Protein AF-K8P147-F1 (afdb_monomer_lite)

Sequence (89 aa):
MEDVAGVEVEPVTSGSTITINVFDEGKKSVSTKGFTGAALIAIGAGRKTVTLAPSGENALKGEANPDCGGATITLTTAEGKSGQAKFKK

Secondary structure (DSSP, 8-state):
-EESSSSEEEEEEETTEEEEEEE-TT--B---TT-EEEEEEEETTEEEEEEEEEETTTEEEEE--TT--EEEEEEE-TTS-EEEEEEE-

Radius of gyration: 11.99 Å; chains: 1; bounding box: 34×21×28 Å

Structure (mmCIF, N/CA/C/O backbone):
data_AF-K8P147-F1
#
_entry.id   AF-K8P147-F1
#
loop_
_atom_site.group_PDB
_atom_site.id
_atom_site.type_symbol
_atom_site.label_atom_id
_atom_site.label_alt_id
_atom_site.label_comp_id
_atom_site.label_asym_id
_atom_site.label_entity_id
_atom_site.label_seq_id
_atom_site.pdbx_PDB_ins_code
_atom_site.Cartn_x
_atom_site.Cartn_y
_atom_site.Cartn_z
_atom_site.occupancy
_atom_site.B_iso_or_equiv
_atom_site.auth_seq_id
_atom_site.auth_comp_id
_atom_site.auth_asym_id
_atom_site.auth_atom_id
_atom_site.pdbx_PDB_model_num
ATOM 1 N N . MET A 1 1 ? -0.627 -9.611 4.364 1.00 90.44 1 MET A N 1
ATOM 2 C CA . MET A 1 1 ? -1.120 -8.320 4.870 1.00 90.44 1 MET A CA 1
ATOM 3 C C . MET A 1 1 ? -0.192 -7.909 5.986 1.00 90.44 1 MET A C 1
ATOM 5 O O . MET A 1 1 ? 0.336 -8.797 6.646 1.00 90.44 1 MET A O 1
ATOM 9 N N . GLU A 1 2 ? 0.077 -6.618 6.094 1.00 95.56 2 GLU A N 1
ATOM 10 C CA . GLU A 1 2 ? 0.879 -6.055 7.178 1.00 95.56 2 GLU A CA 1
ATOM 11 C C . GLU A 1 2 ? 0.102 -4.895 7.792 1.00 95.56 2 GLU A C 1
ATOM 13 O O . GLU A 1 2 ? -0.533 -4.131 7.054 1.00 95.56 2 GLU A O 1
ATOM 18 N N . ASP A 1 3 ? 0.203 -4.733 9.109 1.00 96.75 3 ASP A N 1
ATOM 19 C CA . ASP A 1 3 ? -0.348 -3.567 9.789 1.00 96.75 3 ASP A CA 1
ATOM 20 C C . ASP A 1 3 ? 0.391 -2.294 9.358 1.00 96.75 3 ASP A C 1
ATOM 22 O O . ASP A 1 3 ? 1.626 -2.209 9.369 1.00 96.75 3 ASP A O 1
ATOM 26 N N . VAL A 1 4 ? -0.385 -1.280 8.985 1.00 96.44 4 VAL A N 1
ATOM 27 C CA . VAL A 1 4 ? 0.103 0.058 8.677 1.00 96.44 4 VAL A CA 1
ATOM 28 C C . VAL A 1 4 ? -0.833 1.072 9.313 1.00 96.44 4 VAL A C 1
ATOM 30 O O . VAL A 1 4 ? -1.858 1.428 8.743 1.00 96.44 4 VAL A O 1
ATOM 33 N N . ALA A 1 5 ? -0.434 1.605 10.467 1.00 95.00 5 ALA A N 1
ATOM 34 C CA . ALA A 1 5 ? -1.193 2.622 11.199 1.00 95.00 5 ALA A CA 1
ATOM 35 C C . ALA A 1 5 ? -2.531 2.123 11.787 1.00 95.00 5 ALA A C 1
ATOM 37 O O . ALA A 1 5 ? -3.468 2.917 11.918 1.00 95.00 5 ALA A O 1
ATOM 38 N N . GLY A 1 6 ? -2.612 0.843 12.171 1.00 94.50 6 GLY A N 1
ATOM 39 C CA . GLY A 1 6 ? -3.820 0.241 12.746 1.00 94.50 6 GLY A CA 1
ATOM 40 C C . GLY A 1 6 ? -4.834 -0.245 11.707 1.00 94.50 6 GLY A C 1
ATOM 41 O O . GLY A 1 6 ? -6.006 -0.414 12.037 1.00 94.50 6 GLY A O 1
ATOM 42 N N . VAL A 1 7 ? -4.410 -0.406 10.451 1.00 96.56 7 VAL A N 1
ATOM 43 C CA . VAL A 1 7 ? -5.181 -1.049 9.381 1.00 96.56 7 VAL A CA 1
ATOM 44 C C . VAL A 1 7 ? -4.304 -2.070 8.668 1.00 96.56 7 VAL A C 1
ATOM 46 O O . VAL A 1 7 ? -3.104 -1.864 8.490 1.00 96.56 7 VAL A O 1
ATOM 49 N N . GLU A 1 8 ? -4.915 -3.150 8.204 1.00 97.44 8 GLU A N 1
ATOM 50 C CA . GLU A 1 8 ? -4.246 -4.208 7.457 1.00 97.44 8 GLU A CA 1
ATOM 51 C C . GLU A 1 8 ? -4.126 -3.818 5.983 1.00 97.44 8 GLU A C 1
ATOM 53 O O . GLU A 1 8 ? -5.117 -3.505 5.315 1.00 97.44 8 GLU A O 1
ATOM 58 N N . VAL A 1 9 ? -2.903 -3.850 5.454 1.00 96.88 9 VAL A N 1
ATOM 59 C CA . VAL A 1 9 ? -2.615 -3.468 4.070 1.00 96.88 9 VAL A CA 1
ATOM 60 C C . VAL A 1 9 ? -2.151 -4.667 3.252 1.00 96.88 9 VAL A C 1
ATOM 62 O O . VAL A 1 9 ? -1.237 -5.407 3.628 1.00 96.88 9 VAL A O 1
ATOM 65 N N . GLU A 1 10 ? -2.755 -4.831 2.078 1.00 95.00 10 GLU A N 1
ATOM 66 C CA . GLU A 1 10 ? -2.353 -5.803 1.066 1.00 95.00 10 GLU A CA 1
ATOM 67 C C . GLU A 1 10 ? -1.902 -5.093 -0.217 1.00 95.00 10 GLU A C 1
ATOM 69 O O . GLU A 1 10 ? -2.730 -4.497 -0.909 1.00 95.00 10 GLU A O 1
ATOM 74 N N . PRO A 1 11 ? -0.612 -5.152 -0.585 1.00 92.25 11 PRO A N 1
ATOM 75 C CA . PRO A 1 11 ? -0.165 -4.663 -1.875 1.00 92.25 11 PRO A CA 1
ATOM 76 C C . PRO A 1 11 ? -0.414 -5.698 -2.974 1.00 92.25 11 PRO A C 1
ATOM 78 O O . PRO A 1 11 ? -0.035 -6.862 -2.873 1.00 92.25 11 PRO A O 1
ATOM 81 N N . VAL A 1 12 ? -0.959 -5.226 -4.086 1.00 90.50 12 VAL A N 1
ATOM 82 C CA . VAL A 1 12 ? -1.099 -5.947 -5.345 1.00 90.50 12 VAL A CA 1
ATOM 83 C C . VAL A 1 12 ? -0.297 -5.195 -6.397 1.00 90.50 12 VAL A C 1
ATOM 85 O O . VAL A 1 12 ? -0.514 -4.007 -6.643 1.00 90.50 12 VAL A O 1
ATOM 88 N N . THR A 1 13 ? 0.644 -5.888 -7.032 1.00 86.44 13 THR A N 1
ATOM 89 C CA . THR A 1 13 ? 1.385 -5.348 -8.176 1.00 86.44 13 THR A CA 1
ATOM 90 C C . THR A 1 13 ? 0.821 -5.941 -9.459 1.00 86.44 13 THR A C 1
ATOM 92 O O . THR A 1 13 ? 0.610 -7.148 -9.553 1.00 86.44 13 THR A O 1
ATOM 95 N N . SER A 1 14 ? 0.525 -5.090 -10.438 1.00 84.56 14 SER A N 1
ATOM 96 C CA . SER A 1 14 ? 0.025 -5.518 -11.745 1.00 84.56 14 SER A CA 1
ATOM 97 C C . SER A 1 14 ? 0.542 -4.581 -12.827 1.00 84.56 14 SER A C 1
ATOM 99 O O . SER A 1 14 ? 0.286 -3.372 -12.789 1.00 84.56 14 SER A O 1
ATOM 101 N N . GLY A 1 15 ? 1.307 -5.137 -13.770 1.00 83.50 15 GLY A N 1
ATOM 102 C CA . GLY A 1 15 ? 1.998 -4.369 -14.803 1.00 83.50 15 GLY A CA 1
ATOM 103 C C . GLY A 1 15 ? 2.818 -3.228 -14.199 1.00 83.50 15 GLY A C 1
ATOM 104 O O . GLY A 1 15 ? 3.636 -3.438 -13.309 1.00 83.50 15 GLY A O 1
ATOM 105 N N . SER A 1 16 ? 2.560 -2.006 -14.655 1.00 87.69 16 SER A N 1
ATOM 106 C CA . SER A 1 16 ? 3.199 -0.774 -14.184 1.00 87.69 16 SER A CA 1
ATOM 107 C C . SER A 1 16 ? 2.421 -0.085 -13.057 1.00 87.69 16 SER A C 1
ATOM 109 O O . SER A 1 16 ? 2.363 1.144 -12.989 1.00 87.69 16 SER A O 1
ATOM 111 N N . THR A 1 17 ? 1.743 -0.840 -12.192 1.00 90.88 17 THR A N 1
ATOM 112 C CA . THR A 1 17 ? 0.958 -0.261 -11.096 1.00 90.88 17 THR A CA 1
ATOM 113 C C . THR A 1 17 ? 1.141 -1.027 -9.800 1.00 90.88 17 THR A C 1
ATOM 115 O O . THR A 1 17 ? 1.246 -2.256 -9.789 1.00 90.88 17 THR A O 1
ATOM 118 N N . ILE A 1 18 ? 1.150 -0.278 -8.702 1.00 92.06 18 ILE A N 1
ATOM 119 C CA . ILE A 1 18 ? 0.987 -0.810 -7.356 1.00 92.06 18 ILE A CA 1
ATOM 120 C C . ILE A 1 18 ? -0.349 -0.316 -6.817 1.00 92.06 18 ILE A C 1
AT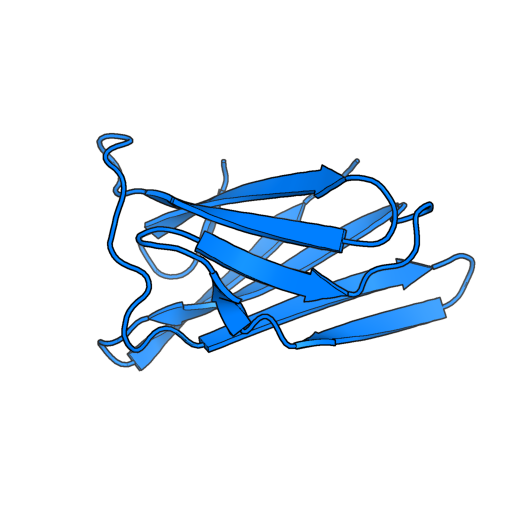OM 122 O O . ILE A 1 18 ? -0.663 0.873 -6.886 1.00 92.06 18 ILE A O 1
ATOM 126 N N . THR A 1 19 ? -1.146 -1.245 -6.317 1.00 94.50 19 THR A N 1
ATOM 127 C CA . THR A 1 19 ? -2.404 -0.971 -5.626 1.00 94.50 19 THR A CA 1
ATOM 128 C C . THR A 1 19 ? -2.263 -1.505 -4.214 1.00 94.50 19 THR A C 1
ATOM 130 O O . THR A 1 19 ? -1.756 -2.605 -4.039 1.00 94.50 19 THR A O 1
ATOM 133 N N . ILE A 1 20 ? -2.674 -0.746 -3.211 1.00 95.62 20 ILE A N 1
ATOM 134 C CA . ILE A 1 20 ? -2.801 -1.235 -1.844 1.00 95.62 20 ILE A CA 1
ATOM 135 C C . ILE A 1 20 ? -4.279 -1.314 -1.499 1.00 95.62 20 ILE A C 1
ATOM 137 O O . ILE A 1 20 ? -4.985 -0.316 -1.617 1.00 95.62 20 ILE A O 1
ATOM 141 N N . ASN A 1 21 ? -4.736 -2.495 -1.103 1.00 97.38 21 ASN A N 1
ATOM 142 C CA . ASN A 1 21 ? -6.062 -2.706 -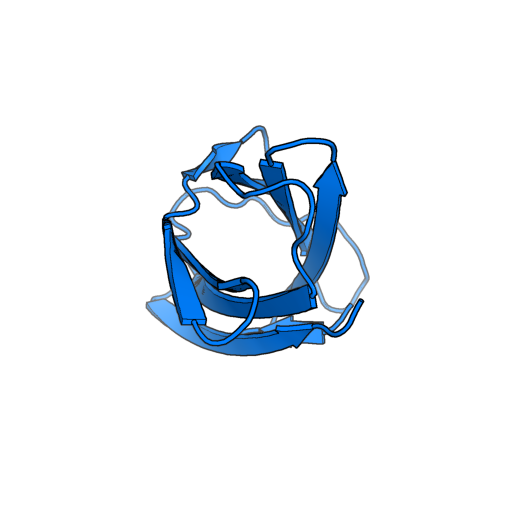0.542 1.00 97.38 21 ASN A CA 1
ATOM 143 C C . ASN A 1 21 ? -5.969 -2.566 0.978 1.00 97.38 21 ASN A C 1
ATOM 145 O O . ASN A 1 21 ? -4.999 -3.032 1.582 1.00 97.38 21 ASN A O 1
ATOM 149 N N . VAL A 1 22 ? -6.966 -1.927 1.582 1.00 97.62 22 VAL A N 1
ATOM 150 C CA . VAL A 1 22 ? -6.995 -1.623 3.014 1.00 97.62 22 VAL A CA 1
ATOM 151 C C . VAL A 1 22 ? -8.154 -2.350 3.685 1.00 97.62 22 VAL A C 1
ATOM 153 O O . VAL A 1 22 ? -9.286 -2.354 3.180 1.00 97.62 22 VAL A O 1
ATOM 156 N N . PHE A 1 23 ? -7.854 -2.955 4.830 1.00 97.75 23 PHE A N 1
ATOM 157 C CA . PHE A 1 23 ? -8.775 -3.737 5.640 1.00 97.75 23 PHE A CA 1
ATOM 158 C C . PHE A 1 23 ? -8.641 -3.393 7.130 1.00 97.75 23 PHE A C 1
ATOM 160 O O . PHE A 1 23 ? -7.636 -2.833 7.562 1.00 97.75 23 PHE A O 1
ATOM 167 N N . ASP A 1 24 ? -9.653 -3.731 7.924 1.00 95.50 24 ASP A N 1
ATOM 168 C CA . ASP A 1 24 ? -9.548 -3.756 9.385 1.00 95.50 24 ASP A CA 1
ATOM 169 C C . ASP A 1 24 ? -8.888 -5.063 9.876 1.00 95.50 24 ASP A C 1
ATOM 171 O O . ASP A 1 24 ? -8.634 -5.983 9.095 1.00 95.50 24 ASP A O 1
ATOM 175 N N . GLU A 1 25 ? -8.642 -5.178 11.186 1.00 91.94 25 GLU A N 1
ATOM 176 C CA . GLU A 1 25 ? -8.100 -6.398 11.818 1.00 91.94 25 GLU A CA 1
ATOM 177 C C . GLU A 1 25 ? -8.987 -7.641 11.578 1.00 91.94 25 GLU A C 1
ATOM 179 O O . GLU A 1 25 ? -8.521 -8.782 11.587 1.00 91.94 25 GLU A O 1
ATOM 184 N N . GLY A 1 26 ? -10.283 -7.428 11.325 1.00 94.44 26 GLY A N 1
ATOM 185 C CA . GLY A 1 26 ? -11.255 -8.454 10.955 1.00 94.44 26 GLY A CA 1
ATOM 186 C C . GLY A 1 26 ? -11.251 -8.813 9.466 1.00 94.44 26 GLY A C 1
ATOM 187 O O . GLY A 1 26 ? -12.113 -9.587 9.037 1.00 94.44 26 GLY A O 1
ATOM 188 N N . LYS A 1 27 ? -10.304 -8.278 8.682 1.00 94.25 27 LYS A N 1
ATOM 189 C CA . LYS A 1 27 ? -10.169 -8.438 7.224 1.00 94.25 27 LYS A CA 1
ATOM 190 C C . LYS A 1 27 ? -11.360 -7.900 6.428 1.00 94.25 27 LYS A C 1
ATOM 192 O O . LYS A 1 27 ? -11.605 -8.341 5.303 1.00 94.25 27 LYS A O 1
ATOM 197 N N . LYS A 1 28 ? -12.119 -6.957 6.985 1.00 96.56 28 LYS A N 1
ATOM 198 C CA . LYS A 1 28 ? -13.192 -6.262 6.263 1.00 96.56 28 LYS A CA 1
ATOM 199 C C . LYS A 1 28 ? -12.619 -5.052 5.552 1.00 96.56 28 LYS A C 1
ATOM 201 O O . LYS A 1 28 ? -11.794 -4.343 6.112 1.00 96.56 28 LYS A O 1
ATOM 206 N N . SER A 1 29 ? -13.067 -4.805 4.326 1.00 96.75 29 SER A N 1
ATOM 207 C CA . SER A 1 29 ? -12.641 -3.640 3.553 1.00 96.75 29 SER A CA 1
ATOM 208 C C . SER A 1 29 ? -12.947 -2.337 4.294 1.00 96.75 29 SER A C 1
ATOM 210 O O . SER A 1 29 ? -14.058 -2.144 4.787 1.00 96.75 29 SER A O 1
ATOM 212 N N . VAL A 1 30 ? -11.966 -1.435 4.331 1.00 96.31 30 VAL A N 1
ATOM 213 C CA . VAL A 1 30 ? -12.092 -0.105 4.941 1.00 96.31 30 VAL A CA 1
ATOM 214 C C . VAL A 1 30 ? -12.023 0.952 3.849 1.00 96.31 30 VAL A C 1
ATOM 216 O O . VAL A 1 30 ? -11.142 0.911 2.995 1.00 96.31 30 VAL A O 1
ATOM 219 N N . SER A 1 31 ? -12.940 1.921 3.889 1.00 96.50 31 SER A N 1
ATOM 220 C CA . SER A 1 31 ? -12.930 3.043 2.950 1.00 96.50 31 SER A CA 1
ATOM 221 C C . SER A 1 31 ? -11.624 3.835 3.060 1.00 96.50 31 SER A C 1
ATOM 223 O O . SER A 1 31 ? -11.286 4.327 4.136 1.00 96.50 31 SER A O 1
ATOM 225 N N . THR A 1 32 ? -10.949 4.067 1.935 1.00 96.81 32 THR A N 1
ATOM 226 C CA . THR A 1 32 ? -9.708 4.861 1.862 1.00 96.81 32 THR A CA 1
ATOM 227 C C . THR A 1 32 ? -9.964 6.360 1.685 1.00 96.81 32 THR A C 1
ATOM 229 O O . THR A 1 32 ? -9.041 7.146 1.458 1.00 96.81 32 THR A O 1
ATOM 232 N N . LYS A 1 33 ? -11.218 6.812 1.809 1.00 95.50 33 LYS A N 1
ATOM 233 C CA . LYS A 1 33 ? -11.555 8.239 1.793 1.00 95.50 33 LYS A CA 1
ATOM 234 C C . LYS A 1 33 ? -10.813 8.984 2.909 1.00 95.50 33 LYS A C 1
ATOM 236 O O . LYS A 1 33 ? -10.936 8.648 4.080 1.00 95.50 33 LYS A O 1
ATOM 241 N N . GLY A 1 34 ? -10.081 10.034 2.536 1.00 95.31 34 GLY A N 1
ATOM 242 C CA . GLY A 1 34 ? -9.272 10.828 3.467 1.00 95.31 34 GLY A CA 1
ATOM 243 C C . GLY A 1 34 ? -7.918 10.204 3.812 1.00 95.31 34 GLY A C 1
ATOM 244 O O . GLY A 1 34 ? -7.160 10.805 4.566 1.00 95.31 34 GLY A O 1
ATOM 245 N N . PHE A 1 35 ? -7.593 9.034 3.255 1.00 97.25 35 PHE A N 1
ATOM 246 C CA . PHE A 1 35 ? -6.278 8.432 3.413 1.00 97.25 35 PHE A CA 1
ATOM 247 C C . PHE A 1 35 ? -5.307 9.059 2.414 1.00 97.25 35 PHE A C 1
ATOM 249 O O . PHE A 1 35 ? -5.682 9.460 1.308 1.00 97.25 35 PHE A O 1
ATOM 256 N N . THR A 1 36 ? -4.035 9.090 2.788 1.00 96.69 36 THR A N 1
ATOM 257 C CA . THR A 1 36 ? -2.931 9.405 1.876 1.00 96.69 36 THR A CA 1
ATOM 258 C C . THR A 1 36 ? -1.879 8.317 1.986 1.00 96.69 36 THR A C 1
ATOM 260 O O . THR A 1 36 ? -1.702 7.728 3.053 1.00 96.69 36 THR A O 1
ATOM 263 N N . GLY A 1 37 ? -1.185 8.022 0.889 1.00 96.62 37 GLY A N 1
ATOM 264 C CA . GLY A 1 37 ? -0.176 6.973 0.893 1.00 96.62 37 GLY A CA 1
ATOM 265 C C . GLY A 1 37 ? 0.935 7.201 -0.116 1.00 96.62 37 GLY A C 1
ATOM 266 O O . GLY A 1 37 ? 0.774 7.912 -1.111 1.00 96.62 37 GLY A O 1
ATOM 267 N N . ALA A 1 38 ? 2.072 6.569 0.143 1.00 97.06 38 ALA A N 1
ATOM 268 C CA . ALA A 1 38 ? 3.206 6.527 -0.764 1.00 97.06 38 ALA A CA 1
ATOM 269 C C . ALA A 1 38 ? 3.867 5.147 -0.722 1.00 97.06 38 ALA A C 1
ATOM 271 O O . ALA A 1 38 ? 3.933 4.507 0.326 1.00 97.06 38 ALA A O 1
ATOM 272 N N . ALA A 1 39 ? 4.390 4.704 -1.862 1.00 94.62 39 ALA A N 1
ATOM 273 C CA . ALA A 1 39 ? 5.199 3.503 -1.986 1.00 94.62 39 ALA A CA 1
ATOM 274 C C . ALA A 1 39 ? 6.639 3.885 -2.341 1.00 94.62 39 ALA A C 1
ATOM 276 O O . ALA A 1 39 ? 6.892 4.480 -3.388 1.00 94.62 39 ALA A O 1
ATOM 277 N N . LEU A 1 40 ? 7.598 3.518 -1.496 1.00 94.12 40 LEU A N 1
ATOM 278 C CA . LEU A 1 40 ? 9.019 3.558 -1.823 1.00 94.12 40 LEU A CA 1
ATOM 279 C C . LEU A 1 40 ? 9.417 2.222 -2.451 1.00 94.12 40 LEU A C 1
ATOM 281 O O . LEU A 1 40 ? 9.588 1.219 -1.757 1.00 94.12 40 LEU A O 1
ATOM 285 N N . ILE A 1 41 ? 9.560 2.217 -3.769 1.00 90.19 41 ILE A N 1
ATOM 286 C CA . ILE A 1 41 ? 9.795 1.024 -4.580 1.00 90.19 41 ILE A CA 1
ATOM 287 C C . ILE A 1 41 ? 11.290 0.876 -4.848 1.00 90.19 41 ILE A C 1
ATOM 289 O O . ILE A 1 41 ? 11.935 1.827 -5.298 1.00 90.19 41 ILE A O 1
ATOM 293 N N . ALA A 1 42 ? 11.845 -0.312 -4.608 1.00 86.00 42 ALA A N 1
ATOM 294 C CA . ALA A 1 42 ? 13.209 -0.637 -5.025 1.00 86.00 42 ALA A CA 1
ATOM 295 C C . ALA A 1 42 ? 13.247 -0.947 -6.533 1.00 86.00 42 ALA A C 1
ATOM 297 O O . ALA A 1 42 ? 12.485 -1.793 -7.005 1.00 86.00 42 ALA A O 1
ATOM 298 N N . ILE A 1 43 ? 14.128 -0.269 -7.277 1.00 82.25 43 ILE A N 1
ATOM 299 C CA . ILE A 1 43 ? 14.293 -0.427 -8.731 1.00 82.25 43 ILE A CA 1
ATOM 300 C C . ILE A 1 43 ? 15.789 -0.542 -9.040 1.00 82.25 43 ILE A C 1
ATOM 302 O O . ILE A 1 43 ? 16.519 0.451 -8.992 1.00 82.25 43 ILE A O 1
ATOM 306 N N . GLY A 1 44 ? 16.255 -1.754 -9.350 1.00 78.81 44 GLY A N 1
ATOM 307 C CA . GLY A 1 44 ? 17.683 -2.033 -9.529 1.00 78.81 44 GLY A CA 1
ATOM 308 C C . GLY A 1 44 ? 18.492 -1.631 -8.290 1.00 78.81 44 GLY A C 1
ATOM 309 O O . GLY A 1 44 ? 18.181 -2.052 -7.179 1.00 78.81 44 GLY A O 1
ATOM 310 N N . ALA A 1 45 ? 19.508 -0.782 -8.474 1.00 80.31 45 ALA A N 1
ATOM 311 C CA . ALA A 1 45 ? 20.304 -0.218 -7.377 1.00 80.31 45 ALA A CA 1
ATOM 312 C C . ALA A 1 45 ? 19.656 1.009 -6.695 1.00 80.31 45 ALA A C 1
ATOM 314 O O . ALA A 1 45 ? 20.171 1.500 -5.691 1.00 80.31 45 ALA A O 1
ATOM 315 N N . GLY A 1 46 ? 18.551 1.530 -7.239 1.00 84.44 46 GLY A N 1
ATOM 316 C CA . GLY A 1 46 ? 17.897 2.754 -6.782 1.00 84.44 46 GLY A CA 1
ATOM 317 C C . GLY A 1 46 ? 16.572 2.523 -6.055 1.00 84.44 46 GLY A C 1
ATOM 318 O O . GLY A 1 46 ? 16.091 1.399 -5.887 1.00 84.44 46 GLY A O 1
ATOM 319 N N . ARG A 1 47 ? 15.953 3.630 -5.633 1.00 88.44 47 ARG A N 1
ATOM 320 C CA . ARG A 1 47 ? 14.585 3.654 -5.103 1.00 88.44 47 ARG A CA 1
ATOM 321 C C . ARG A 1 47 ? 13.799 4.794 -5.735 1.00 88.44 47 ARG A C 1
ATOM 323 O O . ARG A 1 47 ? 14.355 5.864 -5.969 1.00 88.44 47 ARG A O 1
ATOM 330 N N . LYS A 1 48 ? 12.510 4.572 -5.975 1.00 90.06 48 LYS A N 1
ATOM 331 C CA . LYS A 1 48 ? 11.574 5.587 -6.468 1.00 90.06 48 LYS A CA 1
ATOM 332 C C . LYS A 1 48 ? 10.390 5.680 -5.518 1.00 90.06 48 LYS A C 1
ATOM 334 O O . LYS A 1 48 ? 9.796 4.660 -5.179 1.00 90.06 48 LYS A O 1
ATOM 339 N N . THR A 1 49 ? 10.038 6.898 -5.124 1.00 94.00 49 THR A N 1
ATOM 340 C CA . THR A 1 49 ? 8.792 7.161 -4.401 1.00 94.00 49 THR A CA 1
ATOM 341 C C . THR A 1 49 ? 7.655 7.324 -5.399 1.00 94.00 49 THR A C 1
ATOM 343 O O . THR A 1 49 ? 7.774 8.064 -6.376 1.00 94.00 49 THR A O 1
ATOM 346 N N . VAL A 1 50 ? 6.555 6.632 -5.141 1.00 93.81 50 VAL A N 1
ATOM 347 C CA . VAL A 1 50 ? 5.312 6.693 -5.902 1.00 93.81 50 VAL A CA 1
ATOM 348 C C . VAL A 1 50 ? 4.218 7.165 -4.961 1.00 93.81 50 VAL A C 1
ATOM 350 O O . VAL A 1 50 ? 3.965 6.529 -3.942 1.00 93.81 50 VAL A O 1
ATOM 353 N N . THR A 1 51 ? 3.563 8.271 -5.295 1.00 96.62 51 THR A N 1
ATOM 354 C CA . THR A 1 51 ? 2.365 8.708 -4.576 1.00 96.62 51 THR A CA 1
ATOM 355 C C . THR A 1 51 ? 1.203 7.783 -4.918 1.00 96.62 51 THR A C 1
ATOM 357 O O . THR A 1 51 ? 0.998 7.445 -6.084 1.00 96.62 51 THR A O 1
ATOM 360 N N . LEU A 1 52 ? 0.448 7.370 -3.902 1.00 96.56 52 LEU A N 1
ATOM 361 C CA . LEU A 1 52 ? -0.738 6.537 -4.054 1.00 96.56 52 LEU A CA 1
ATOM 362 C C . LEU A 1 52 ? -1.978 7.419 -3.902 1.00 96.56 52 LEU A C 1
ATOM 364 O O . LEU A 1 52 ? -2.126 8.129 -2.908 1.00 96.56 52 LEU A O 1
ATOM 368 N N . ALA A 1 53 ? -2.869 7.365 -4.885 1.00 94.31 53 ALA A N 1
ATOM 369 C CA . ALA A 1 53 ? -4.139 8.079 -4.877 1.00 94.31 53 ALA A CA 1
ATOM 370 C C . ALA A 1 53 ? -5.295 7.098 -4.636 1.00 94.31 53 ALA A C 1
ATOM 372 O O . ALA A 1 53 ? -5.210 5.960 -5.099 1.00 94.31 53 ALA A O 1
ATOM 373 N N . PRO A 1 54 ? -6.383 7.499 -3.956 1.00 93.69 54 PRO A N 1
ATOM 374 C CA . PRO A 1 54 ? -7.559 6.650 -3.796 1.00 93.69 54 PRO A CA 1
ATOM 375 C C . PRO A 1 54 ? -8.048 6.069 -5.129 1.00 93.69 54 PRO A C 1
ATOM 377 O O . PRO A 1 54 ? -8.113 6.766 -6.144 1.00 93.69 54 PRO A O 1
ATOM 380 N N . SER A 1 55 ? -8.383 4.783 -5.129 1.00 94.88 55 SER A N 1
ATOM 381 C CA . SER A 1 55 ? -8.872 4.063 -6.302 1.00 94.88 55 SER A CA 1
ATOM 382 C C . SER A 1 55 ? -9.974 3.106 -5.870 1.00 94.88 55 SER A C 1
ATOM 384 O O . SER A 1 55 ? -9.723 2.139 -5.162 1.00 94.88 55 SER A O 1
ATOM 386 N N . GLY A 1 56 ? -11.212 3.394 -6.269 1.00 93.81 56 GLY A N 1
ATOM 387 C CA . GLY A 1 56 ? -12.370 2.673 -5.743 1.00 93.81 56 GLY A CA 1
ATOM 388 C C . GLY A 1 56 ? -12.635 3.003 -4.272 1.00 93.81 56 GLY A C 1
ATOM 389 O O . GLY A 1 56 ? -12.346 4.108 -3.815 1.00 93.81 56 GLY A O 1
ATOM 390 N N . GLU A 1 57 ? -13.230 2.054 -3.553 1.00 94.62 57 GLU A N 1
ATOM 391 C CA . GLU A 1 57 ? -13.691 2.261 -2.178 1.00 94.62 57 GLU A CA 1
ATOM 392 C C . GLU A 1 57 ? -12.592 2.016 -1.140 1.00 94.62 57 GLU A C 1
ATOM 394 O O . GLU A 1 57 ? -12.400 2.846 -0.257 1.00 94.62 57 GLU A O 1
ATOM 399 N N . ASN A 1 58 ? -11.854 0.907 -1.255 1.00 97.69 58 ASN A N 1
ATOM 400 C CA . ASN A 1 58 ? -10.928 0.439 -0.221 1.00 97.69 58 ASN A CA 1
ATOM 401 C C . ASN A 1 58 ? -9.463 0.359 -0.670 1.00 97.69 58 ASN A C 1
ATOM 403 O O . ASN A 1 58 ? -8.673 -0.346 -0.042 1.00 97.69 58 ASN A O 1
ATOM 407 N N . ALA A 1 59 ? -9.090 1.046 -1.751 1.00 97.50 59 ALA A N 1
ATOM 408 C CA . ALA A 1 59 ? -7.730 0.977 -2.266 1.00 97.50 59 ALA A CA 1
ATOM 409 C C . ALA A 1 59 ? -7.093 2.343 -2.528 1.00 97.50 59 ALA A C 1
ATOM 411 O O . ALA A 1 59 ? -7.774 3.356 -2.715 1.00 97.50 59 ALA A O 1
ATOM 412 N N . LEU A 1 60 ? -5.758 2.358 -2.540 1.00 97.75 60 LEU A N 1
ATOM 413 C CA . LEU A 1 60 ? -4.951 3.432 -3.113 1.00 97.75 60 LEU A CA 1
ATOM 414 C C . LEU A 1 60 ? -4.040 2.855 -4.197 1.00 97.75 60 LEU A C 1
ATOM 416 O O . LEU A 1 60 ? -3.476 1.777 -4.035 1.00 97.75 60 LEU A O 1
ATOM 420 N N . LYS A 1 61 ? -3.872 3.571 -5.303 1.00 96.00 61 LYS A N 1
ATOM 421 C CA . LYS A 1 61 ? -3.132 3.126 -6.481 1.00 96.00 61 LYS A CA 1
ATOM 422 C C . LYS A 1 61 ? -2.119 4.173 -6.916 1.00 96.00 61 LYS A C 1
ATOM 424 O O . LYS A 1 61 ? -2.398 5.369 -6.881 1.00 96.00 61 LYS A O 1
ATOM 429 N N . GLY A 1 62 ? -0.961 3.714 -7.368 1.00 94.75 62 GLY A N 1
ATOM 430 C CA . GLY A 1 62 ? 0.055 4.552 -7.991 1.00 94.75 62 GLY A CA 1
ATOM 431 C C . GLY A 1 62 ? 0.761 3.843 -9.139 1.00 94.75 62 GLY A C 1
ATOM 432 O O . GLY A 1 62 ? 0.745 2.614 -9.255 1.00 94.75 62 GLY A O 1
ATOM 433 N N . GLU A 1 63 ? 1.381 4.639 -10.003 1.00 92.12 63 GLU A N 1
ATOM 434 C CA . GLU A 1 63 ? 2.170 4.141 -11.126 1.00 92.12 63 GLU A CA 1
ATOM 435 C C . GLU A 1 63 ? 3.537 3.644 -10.655 1.00 92.12 63 GLU A C 1
ATOM 437 O O . GLU A 1 63 ? 4.321 4.373 -10.047 1.00 92.12 63 GLU A O 1
ATOM 442 N N . ALA A 1 64 ? 3.837 2.394 -10.972 1.00 85.38 64 ALA A N 1
ATOM 443 C CA . ALA A 1 64 ? 5.043 1.686 -10.582 1.00 85.38 64 ALA A CA 1
ATOM 444 C C . ALA A 1 64 ? 5.769 1.124 -11.814 1.00 85.38 64 ALA A C 1
ATOM 446 O O . ALA A 1 64 ? 5.248 1.131 -12.924 1.00 85.38 64 ALA A O 1
ATOM 447 N N . ASN A 1 65 ? 6.989 0.627 -11.630 1.00 77.31 65 ASN A N 1
ATOM 448 C CA . ASN A 1 65 ? 7.701 -0.093 -12.690 1.00 77.31 65 ASN A CA 1
ATOM 449 C C . ASN A 1 65 ? 7.374 -1.600 -12.587 1.00 77.31 65 ASN A C 1
ATOM 451 O O . ASN A 1 65 ? 7.223 -2.076 -11.465 1.00 77.31 65 ASN A O 1
ATOM 455 N N . PRO A 1 66 ? 7.298 -2.383 -13.680 1.00 61.03 66 PRO A N 1
ATOM 456 C CA . PRO A 1 66 ? 6.926 -3.801 -13.602 1.00 61.03 66 PRO A CA 1
ATOM 457 C C . PRO A 1 66 ? 7.919 -4.675 -12.810 1.00 61.03 66 PRO A C 1
ATOM 459 O O . PRO A 1 66 ? 7.537 -5.717 -12.280 1.00 61.03 66 PRO A O 1
ATOM 462 N N . ASP A 1 67 ? 9.156 -4.207 -12.619 1.00 68.00 67 ASP A N 1
ATOM 463 C CA . ASP A 1 67 ? 10.201 -4.873 -11.828 1.00 68.00 67 ASP A CA 1
ATOM 464 C C . ASP A 1 67 ? 10.315 -4.361 -10.380 1.00 68.00 67 ASP A C 1
ATOM 466 O O . ASP A 1 67 ? 11.411 -4.15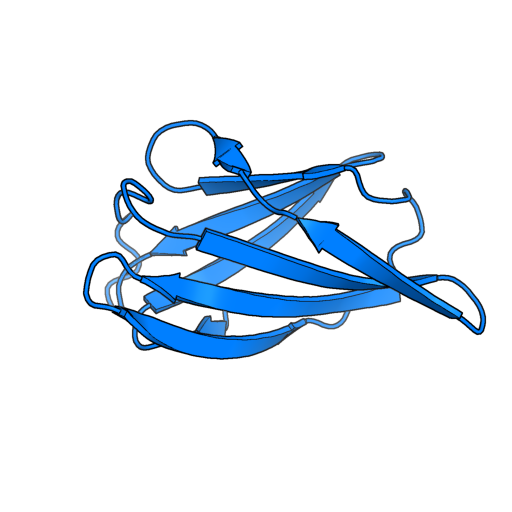9 -9.854 1.00 68.00 67 ASP A O 1
ATOM 470 N N . CYS A 1 68 ? 9.190 -4.140 -9.695 1.00 67.56 68 CYS A N 1
ATOM 471 C CA . CYS A 1 68 ? 9.221 -3.817 -8.264 1.00 67.56 68 CYS A CA 1
ATOM 472 C C . CYS A 1 68 ? 9.830 -4.987 -7.468 1.00 67.56 68 CYS A C 1
ATOM 474 O O . CYS A 1 68 ? 9.184 -6.020 -7.299 1.00 67.56 68 CYS A O 1
ATOM 476 N N . GLY A 1 69 ? 11.044 -4.826 -6.930 1.00 70.00 69 GLY A N 1
ATOM 477 C CA . GLY A 1 69 ? 11.717 -5.824 -6.075 1.00 70.00 69 GLY A CA 1
ATOM 478 C C . GLY A 1 69 ? 11.199 -5.882 -4.628 1.00 70.00 69 GLY A C 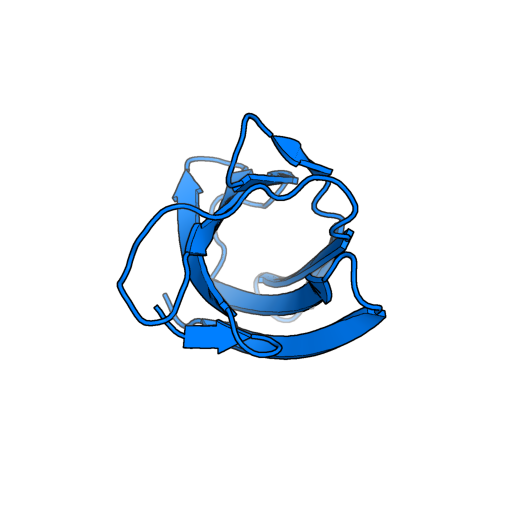1
ATOM 479 O O . GLY A 1 69 ? 11.851 -6.450 -3.753 1.00 70.00 69 GLY A O 1
ATOM 480 N N . GLY A 1 70 ? 10.062 -5.240 -4.359 1.00 84.50 70 GLY A N 1
ATOM 481 C CA . GLY A 1 70 ? 9.528 -4.944 -3.032 1.00 84.50 70 GLY A CA 1
ATOM 482 C C . GLY A 1 70 ? 9.273 -3.445 -2.853 1.00 84.50 70 GLY A C 1
ATOM 483 O O . GLY A 1 70 ? 9.840 -2.607 -3.566 1.00 84.50 70 GLY A O 1
ATOM 484 N N . ALA A 1 71 ? 8.412 -3.104 -1.899 1.00 90.88 71 ALA A N 1
ATOM 485 C CA . ALA A 1 71 ? 8.023 -1.730 -1.611 1.00 90.88 71 ALA A CA 1
ATOM 486 C C . ALA A 1 71 ? 7.897 -1.504 -0.103 1.00 90.88 71 ALA A C 1
ATOM 488 O O . ALA A 1 71 ? 7.372 -2.350 0.616 1.00 90.88 71 ALA A O 1
ATOM 489 N N . THR A 1 72 ? 8.342 -0.348 0.378 1.00 95.06 72 THR A N 1
ATOM 490 C CA . THR A 1 72 ? 7.905 0.155 1.684 1.00 95.06 72 THR A CA 1
ATOM 491 C C . THR A 1 72 ? 6.696 1.046 1.455 1.00 95.06 72 THR A C 1
ATOM 493 O O . THR A 1 72 ? 6.805 2.037 0.737 1.00 95.06 72 THR A O 1
ATOM 496 N N . ILE A 1 73 ? 5.555 0.691 2.034 1.00 95.75 73 ILE A N 1
ATOM 497 C CA . ILE A 1 73 ? 4.342 1.505 1.979 1.00 95.75 73 ILE A CA 1
ATOM 498 C C . ILE A 1 73 ? 4.294 2.363 3.231 1.00 95.75 73 ILE A C 1
ATOM 500 O O . ILE A 1 73 ? 4.446 1.843 4.332 1.00 95.75 73 ILE A O 1
ATOM 504 N N . THR A 1 74 ? 4.057 3.655 3.052 1.00 97.56 74 THR A N 1
ATOM 505 C CA . THR A 1 74 ? 3.702 4.593 4.115 1.00 97.56 74 THR A CA 1
ATOM 506 C C . THR A 1 74 ? 2.251 4.999 3.914 1.00 97.56 74 THR A C 1
ATOM 508 O O . THR A 1 74 ? 1.854 5.321 2.791 1.00 97.56 74 THR A O 1
ATOM 511 N N . LEU A 1 75 ? 1.467 4.991 4.987 1.00 97.56 75 LEU A N 1
ATOM 512 C CA . LEU A 1 75 ? 0.053 5.347 4.966 1.00 97.56 75 LEU A CA 1
ATOM 513 C C . LEU A 1 75 ? -0.248 6.312 6.107 1.00 97.56 75 LEU A C 1
ATOM 515 O O . LEU A 1 75 ? 0.247 6.126 7.218 1.00 97.56 75 LEU A O 1
ATOM 519 N N . THR A 1 76 ? -1.098 7.293 5.828 1.00 97.44 76 THR A N 1
ATOM 520 C CA . THR A 1 76 ? -1.757 8.120 6.835 1.00 97.44 76 THR A CA 1
ATOM 521 C C . THR A 1 76 ? -3.262 7.957 6.675 1.00 97.44 76 THR A C 1
ATOM 523 O O . THR A 1 76 ? -3.805 8.201 5.595 1.00 97.44 76 THR A O 1
ATOM 526 N N . THR A 1 77 ? -3.926 7.523 7.742 1.00 96.19 77 THR A N 1
ATOM 527 C CA . THR A 1 77 ? -5.383 7.339 7.803 1.00 96.19 77 THR A CA 1
ATOM 528 C C . THR A 1 77 ? -6.109 8.684 7.882 1.00 96.19 77 THR A C 1
ATOM 530 O O . THR A 1 77 ? -5.506 9.714 8.186 1.00 96.19 77 THR A O 1
ATOM 533 N N . ALA A 1 78 ? -7.427 8.674 7.675 1.00 95.06 78 ALA A N 1
ATOM 534 C CA . ALA A 1 78 ? -8.265 9.869 7.819 1.00 95.06 78 ALA A CA 1
ATOM 535 C C . ALA A 1 78 ? -8.217 10.487 9.233 1.00 95.06 78 ALA A C 1
ATOM 537 O O . ALA A 1 78 ? -8.408 11.689 9.389 1.00 95.06 78 ALA A O 1
ATOM 538 N N . GLU A 1 79 ? -7.924 9.678 10.256 1.00 94.56 79 GLU A N 1
ATOM 539 C CA . GLU A 1 79 ? -7.741 10.118 11.647 1.00 94.56 79 GLU A CA 1
ATOM 540 C C . GLU A 1 79 ? -6.359 10.752 11.897 1.00 94.56 79 GLU A C 1
ATOM 542 O O . GLU A 1 79 ? -6.058 11.169 13.014 1.00 94.56 79 GLU A O 1
ATOM 547 N N . GLY A 1 80 ? -5.489 10.800 10.884 1.00 96.06 80 GLY A N 1
ATOM 548 C CA . GLY A 1 80 ? -4.130 11.334 10.988 1.00 96.06 80 GLY A CA 1
ATOM 549 C C . GLY A 1 80 ? -3.104 10.352 11.562 1.00 96.06 80 GLY A C 1
ATOM 550 O O . GLY A 1 80 ? -1.930 10.706 11.681 1.00 96.06 80 GLY A O 1
ATOM 551 N N . LYS A 1 81 ? -3.495 9.110 11.887 1.00 97.19 81 LYS A N 1
ATOM 552 C CA . LYS A 1 81 ? -2.541 8.057 12.280 1.00 97.19 81 LYS A CA 1
ATOM 553 C C . LYS A 1 81 ? -1.685 7.685 11.080 1.00 97.19 81 LYS A C 1
ATOM 555 O O . LYS A 1 81 ? -2.237 7.443 10.009 1.00 97.19 81 LYS A O 1
ATOM 560 N N . SER A 1 82 ? -0.372 7.605 11.275 1.00 97.06 82 SER A N 1
ATOM 561 C CA . SER A 1 82 ? 0.576 7.235 10.226 1.00 97.06 82 SER A CA 1
ATOM 562 C C . SER A 1 82 ? 1.403 6.014 10.605 1.00 97.06 82 SER A C 1
ATOM 564 O O . SER A 1 82 ? 1.637 5.741 11.782 1.00 97.06 82 SER A O 1
ATOM 566 N N . GLY A 1 83 ? 1.822 5.266 9.591 1.00 97.75 83 GLY A N 1
ATOM 567 C CA . GLY A 1 83 ? 2.564 4.026 9.753 1.00 97.75 83 GLY A CA 1
ATOM 568 C C . GLY A 1 83 ? 3.254 3.628 8.460 1.00 97.75 83 GLY A C 1
ATOM 569 O O . GLY A 1 83 ? 3.019 4.212 7.398 1.00 97.75 83 GLY A O 1
ATOM 570 N N . GLN A 1 84 ? 4.128 2.630 8.551 1.00 97.81 84 GLN A N 1
ATOM 571 C CA . GLN A 1 84 ? 4.787 2.064 7.384 1.00 97.81 84 GLN A CA 1
ATOM 572 C C . GLN A 1 84 ? 5.049 0.572 7.551 1.00 97.81 84 GLN A C 1
ATOM 574 O O . GLN A 1 84 ? 5.404 0.128 8.641 1.00 97.81 84 GLN A O 1
ATOM 579 N N . ALA A 1 85 ? 4.976 -0.168 6.449 1.00 96.75 85 ALA A N 1
ATOM 580 C CA . ALA A 1 85 ? 5.381 -1.567 6.394 1.00 96.75 85 ALA A CA 1
ATOM 581 C C . ALA A 1 85 ? 6.210 -1.845 5.142 1.00 96.75 85 ALA A C 1
ATOM 583 O O . ALA A 1 85 ? 6.037 -1.222 4.090 1.00 96.75 85 ALA A O 1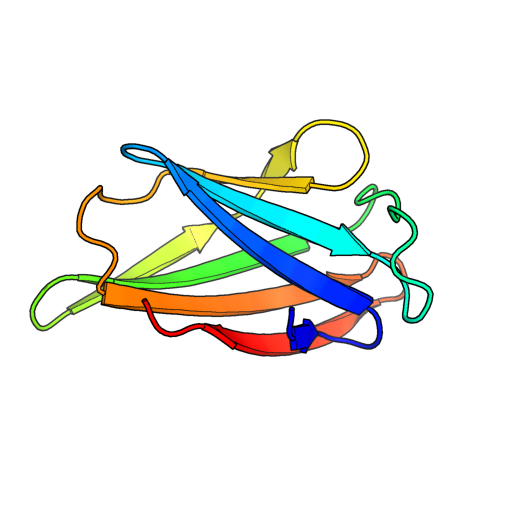
ATOM 584 N N . LYS A 1 86 ? 7.144 -2.790 5.267 1.00 94.12 86 LYS A N 1
ATOM 585 C CA . LYS A 1 86 ? 7.985 -3.243 4.160 1.00 94.12 86 LYS A CA 1
ATOM 586 C C . LYS A 1 86 ? 7.431 -4.544 3.600 1.00 94.12 86 LYS A C 1
ATOM 588 O O . LYS A 1 86 ? 7.471 -5.570 4.265 1.00 94.12 86 LYS A O 1
ATOM 593 N N . PHE A 1 87 ? 7.058 -4.512 2.333 1.00 89.12 87 PHE A N 1
ATOM 594 C CA . PHE A 1 87 ? 6.588 -5.661 1.581 1.00 89.12 87 PHE A CA 1
ATOM 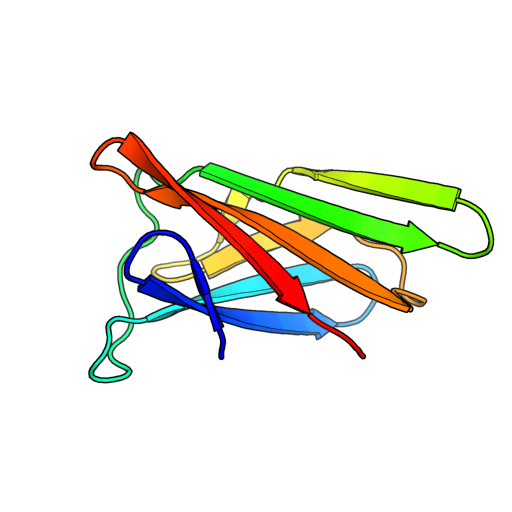595 C C . PHE A 1 87 ? 7.699 -6.158 0.667 1.00 89.12 87 PHE A C 1
ATOM 597 O O . PHE A 1 87 ? 8.272 -5.406 -0.131 1.00 89.12 87 PHE A O 1
ATOM 604 N N . LYS A 1 88 ? 8.040 -7.433 0.817 1.00 83.38 88 LYS A N 1
ATOM 605 C CA . LYS A 1 88 ? 8.968 -8.128 -0.077 1.00 83.38 88 LYS A CA 1
ATOM 606 C C . LYS A 1 88 ? 8.157 -8.761 -1.212 1.00 83.38 88 LYS A C 1
ATOM 608 O O . LYS A 1 88 ? 6.984 -9.063 -1.011 1.00 83.38 88 LYS A O 1
ATOM 613 N N . LYS A 1 89 ? 8.771 -8.889 -2.389 1.00 68.56 89 LYS A N 1
ATOM 614 C CA . LYS A 1 89 ? 8.213 -9.692 -3.482 1.00 68.56 89 LYS A CA 1
ATOM 615 C C . LYS A 1 89 ? 8.282 -11.175 -3.127 1.00 68.56 89 LYS A C 1
ATOM 617 O O . LYS A 1 89 ? 9.250 -11.541 -2.420 1.00 68.56 89 LYS A O 1
#

pLDDT: mean 91.82, std 7.71, range [61.03, 97.81]

Organism: NCBI:txid883079

Foldseek 3Di:
DDDWLQWDWDWDDDAQKIKIFIHHPVRHAAFQVQKWKWKFFDDPPDTDIWTWDDDPGGMTMTGHHNPGQWIKMWMAGNVRGIGIDTGGD